Protein AF-A0A527ZEN1-F1 (afdb_monomer_lite)

Foldseek 3Di:
DDKDFDPDQDDPVCQVVQCVDPQWHPKDFPDADPVNGMTDIDTDGDDDDQPQDDDPVSVVVVVVCVVVVVVVVVVVVVVVVVCVVCVVVVD

Sequence (91 aa):
FVTVTSPKPIDDRNVRYLDRSDAFDDTKIEGKSPDGLEAVMSASIRQQYFLFGTDNTGRDLLSRTLMAGRISLAIGLLAGVVAGVIGVLYG

Radius of gyration: 26.06 Å; chains: 1; bounding box: 55×31×66 Å

pLDDT: mean 85.23, std 10.69, range [62.25, 98.44]

Secondary structure (DSSP, 8-state):
-EEEE-SSPPPGGGHHHHHTSTTEEEEEEEEE-TTSSEEEEEEEE-----TT-SSHHHHHHHHHHHHHHHHHHHHHHHHHHHHHHHHHHH-

Structure (mmCIF, N/CA/C/O backbone):
data_AF-A0A527ZEN1-F1
#
_entry.id   AF-A0A527ZEN1-F1
#
loop_
_atom_site.group_PDB
_atom_site.id
_atom_site.type_symbol
_atom_site.label_atom_id
_atom_site.label_alt_id
_atom_site.label_comp_id
_atom_site.label_asym_id
_atom_site.label_entity_id
_atom_site.label_seq_id
_atom_site.pdbx_PDB_ins_code
_atom_site.Cartn_x
_atom_site.Cartn_y
_atom_site.Cartn_z
_atom_site.occupancy
_atom_site.B_iso_or_equiv
_atom_site.auth_seq_id
_atom_site.auth_comp_id
_atom_site.auth_asym_id
_atom_site.auth_atom_id
_atom_site.pdbx_PDB_model_num
ATOM 1 N N . PHE A 1 1 ? -15.818 -19.599 23.346 1.00 62.25 1 PHE A N 1
ATOM 2 C CA . PHE A 1 1 ? -17.128 -19.559 24.022 1.00 62.25 1 PHE A CA 1
ATOM 3 C C . PHE A 1 1 ? -17.176 -18.324 24.898 1.00 62.25 1 PHE A C 1
ATOM 5 O O . PHE A 1 1 ? -16.210 -18.078 25.612 1.00 62.25 1 PHE A O 1
ATOM 12 N N . VAL A 1 2 ? -18.242 -17.535 24.794 1.00 75.62 2 VAL A N 1
ATOM 13 C CA . VAL A 1 2 ? -18.465 -16.323 25.595 1.00 75.62 2 VAL A CA 1
ATOM 14 C C . VAL A 1 2 ? -19.855 -16.424 26.217 1.00 75.62 2 VAL A C 1
ATOM 16 O O . VAL A 1 2 ? -20.816 -16.749 25.521 1.00 75.62 2 VAL A O 1
ATOM 19 N N . THR A 1 3 ? -19.959 -16.163 27.519 1.00 77.62 3 THR A N 1
ATOM 20 C CA . THR A 1 3 ? -21.243 -16.093 28.229 1.00 77.62 3 THR A CA 1
ATOM 21 C C . THR A 1 3 ? -21.734 -14.654 28.217 1.00 77.62 3 THR A C 1
ATOM 23 O O . THR A 1 3 ? -21.002 -13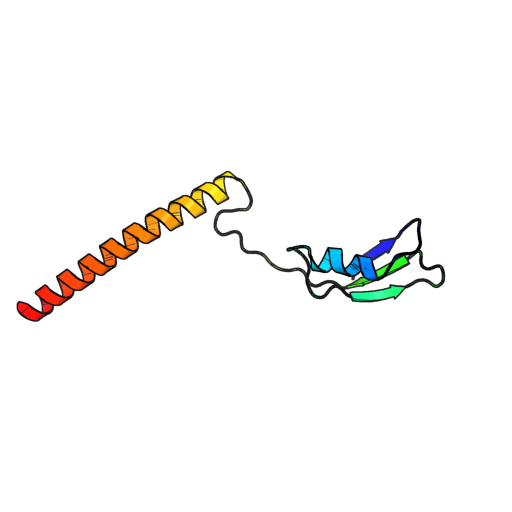.750 28.620 1.00 77.62 3 THR A O 1
ATOM 26 N N . VAL A 1 4 ? -22.963 -14.440 27.751 1.00 78.00 4 VAL A N 1
ATOM 27 C CA . VAL A 1 4 ? -23.600 -13.120 27.692 1.00 78.00 4 VAL A CA 1
ATOM 28 C C . VAL A 1 4 ? -24.807 -13.111 28.626 1.00 78.00 4 VAL A C 1
ATOM 30 O O . VAL A 1 4 ? -25.647 -14.011 28.575 1.00 78.00 4 VAL A O 1
ATOM 33 N N . THR A 1 5 ? -24.894 -12.083 29.470 1.00 79.88 5 THR A N 1
ATOM 34 C CA . THR A 1 5 ? -25.993 -11.853 30.417 1.00 79.88 5 THR A CA 1
ATOM 35 C C . THR A 1 5 ? -26.812 -10.636 29.995 1.00 79.88 5 THR A C 1
ATOM 37 O O . THR A 1 5 ? -26.276 -9.647 29.490 1.00 79.88 5 THR A O 1
ATOM 40 N N . SER A 1 6 ? -28.131 -10.692 30.186 1.00 78.00 6 SER A N 1
ATOM 41 C CA . SER A 1 6 ? -29.037 -9.591 29.843 1.00 78.00 6 SER A CA 1
ATOM 42 C C . SER A 1 6 ? -30.150 -9.436 30.885 1.00 78.00 6 SER A C 1
ATOM 44 O O . SER A 1 6 ? -30.696 -10.435 31.345 1.00 78.00 6 SER A O 1
ATOM 46 N N . PRO A 1 7 ? -30.566 -8.197 31.222 1.00 78.06 7 PRO A N 1
ATOM 47 C CA . PRO A 1 7 ? -31.705 -7.945 32.109 1.00 78.06 7 PRO A CA 1
ATOM 48 C C . PRO A 1 7 ? -33.070 -8.227 31.449 1.00 78.06 7 PRO A C 1
ATOM 50 O O . PRO A 1 7 ? -34.108 -8.091 32.092 1.00 78.06 7 PRO A O 1
ATOM 53 N N . LYS A 1 8 ? -33.090 -8.569 30.153 1.00 78.38 8 LYS A N 1
ATOM 54 C CA . LYS A 1 8 ? -34.282 -8.946 29.376 1.00 78.38 8 LYS A CA 1
ATOM 55 C C . LYS A 1 8 ? -34.031 -10.264 28.634 1.00 78.38 8 LYS A C 1
ATOM 57 O O . LYS A 1 8 ? -32.875 -10.513 28.282 1.00 78.38 8 LYS A O 1
ATOM 62 N N . PRO A 1 9 ? -35.081 -11.049 28.320 1.00 72.62 9 PRO A N 1
ATOM 63 C CA . PRO A 1 9 ? -34.936 -12.283 27.553 1.00 72.62 9 PRO A CA 1
ATOM 64 C C . PRO A 1 9 ? -34.174 -12.037 26.246 1.00 72.62 9 PRO A C 1
ATOM 66 O O . PRO A 1 9 ? -34.529 -11.140 25.477 1.00 72.62 9 PRO A O 1
ATOM 69 N N . ILE A 1 10 ? -33.112 -12.810 26.014 1.00 72.88 10 ILE A N 1
ATOM 70 C CA . ILE A 1 10 ? -32.264 -12.671 24.822 1.00 72.88 10 ILE A CA 1
ATOM 71 C C . ILE A 1 10 ? -33.037 -13.202 23.603 1.00 72.88 10 ILE A C 1
ATOM 73 O O . ILE A 1 10 ? -33.499 -14.340 23.619 1.00 72.88 10 ILE A O 1
ATOM 77 N N . ASP A 1 11 ? -33.200 -12.385 22.558 1.00 75.88 11 ASP A N 1
ATOM 78 C CA . ASP A 1 11 ? -33.846 -12.772 21.291 1.00 75.88 11 ASP A CA 1
ATOM 79 C C . ASP A 1 11 ? -32.808 -13.352 20.318 1.00 75.88 11 ASP A C 1
ATOM 81 O O . ASP A 1 11 ? -31.779 -12.728 20.045 1.00 75.88 11 ASP A O 1
ATOM 85 N N . ASP A 1 12 ? -33.098 -14.526 19.760 1.00 71.50 12 ASP A N 1
ATOM 86 C CA . ASP A 1 12 ? -32.206 -15.262 18.861 1.00 71.50 12 ASP A CA 1
ATOM 87 C C . ASP A 1 12 ? -31.977 -14.526 17.523 1.00 71.50 12 ASP A C 1
ATOM 89 O O . ASP A 1 12 ? -30.974 -14.736 16.843 1.00 71.50 12 ASP A O 1
ATOM 93 N N . ARG A 1 13 ? -32.850 -13.582 17.146 1.00 73.12 13 ARG A N 1
ATOM 94 C CA . ARG A 1 13 ? -32.634 -12.723 15.967 1.00 73.12 13 ARG A CA 1
ATOM 95 C C . ARG A 1 13 ? -31.445 -11.782 16.138 1.00 73.12 13 ARG A C 1
ATOM 97 O O . ARG A 1 13 ? -30.881 -11.332 15.139 1.00 73.12 13 ARG A O 1
ATOM 104 N N . ASN A 1 14 ? -31.042 -11.498 17.378 1.00 73.00 14 ASN A N 1
ATOM 105 C CA . ASN A 1 14 ? -29.946 -10.574 17.644 1.00 73.00 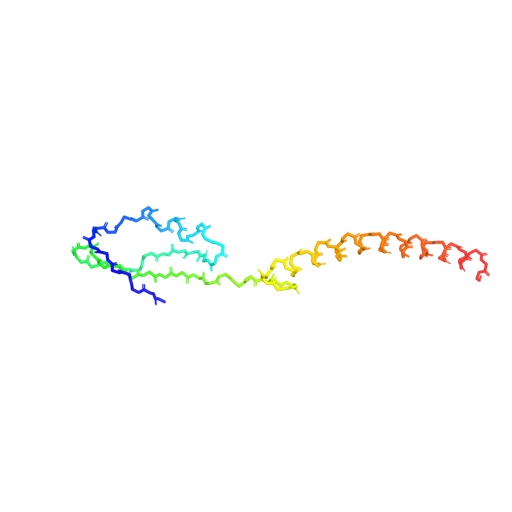14 ASN A CA 1
ATOM 106 C C . ASN A 1 14 ? -28.575 -11.147 17.264 1.00 73.00 14 ASN A C 1
ATOM 108 O O . ASN A 1 14 ? -27.638 -10.391 17.014 1.00 73.00 14 ASN A O 1
ATOM 112 N N . VAL A 1 15 ? -28.474 -12.471 17.136 1.00 71.75 15 VAL A N 1
ATOM 113 C CA . VAL A 1 15 ? -27.250 -13.172 16.728 1.00 71.75 15 VAL A CA 1
ATOM 114 C C . VAL A 1 15 ? -26.807 -12.735 15.325 1.00 71.75 15 VAL A C 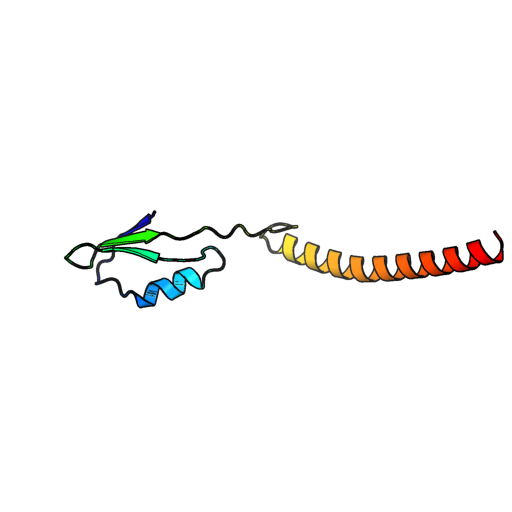1
ATOM 116 O O . VAL A 1 15 ? -25.617 -12.614 15.051 1.00 71.75 15 VAL A O 1
ATOM 119 N N . ARG A 1 16 ? -27.761 -12.347 14.466 1.00 75.06 16 ARG A N 1
ATOM 120 C CA . ARG A 1 16 ? -27.491 -11.822 13.119 1.00 75.06 16 ARG A CA 1
ATOM 121 C C . ARG A 1 16 ? -26.736 -10.489 13.117 1.00 75.06 16 ARG A C 1
ATOM 123 O O . ARG A 1 16 ? -26.128 -10.141 12.109 1.00 75.06 16 ARG A O 1
ATOM 130 N N . TYR A 1 17 ? -26.792 -9.714 14.202 1.00 74.00 17 TYR A N 1
ATOM 131 C CA . TYR A 1 17 ? -26.010 -8.479 14.307 1.00 74.00 17 TYR A CA 1
ATOM 132 C C . TYR A 1 17 ? -24.533 -8.758 14.571 1.00 74.00 17 TYR A C 1
ATOM 134 O O . TYR A 1 17 ? -23.692 -8.008 14.086 1.00 74.00 17 TYR A O 1
ATOM 142 N N . LEU A 1 18 ? -24.222 -9.839 15.289 1.00 74.50 18 LEU A N 1
ATOM 143 C CA . LEU A 1 18 ? -22.846 -10.268 15.532 1.00 74.50 18 LEU A CA 1
ATOM 144 C C . LEU A 1 18 ? -22.226 -10.828 14.251 1.00 74.50 18 LEU A C 1
ATOM 146 O O . LEU A 1 18 ? -21.124 -10.437 13.894 1.00 74.50 18 LEU A O 1
ATOM 150 N N . ASP A 1 19 ? -22.996 -11.600 13.489 1.00 72.50 19 ASP A N 1
ATOM 151 C CA . ASP A 1 19 ? -22.594 -12.122 12.175 1.00 72.50 19 ASP A CA 1
ATOM 152 C C . ASP A 1 19 ? -22.464 -11.033 11.092 1.00 72.50 19 ASP A C 1
ATOM 154 O O . ASP A 1 19 ? -21.816 -11.206 10.065 1.00 72.50 19 ASP A O 1
ATOM 158 N N . ARG A 1 20 ? -23.104 -9.876 11.304 1.00 72.31 20 ARG A N 1
ATOM 159 C CA . ARG A 1 20 ? -22.933 -8.686 10.455 1.00 72.31 20 ARG A CA 1
ATOM 160 C C . ARG A 1 20 ? -21.690 -7.878 10.792 1.00 72.31 20 ARG A C 1
ATOM 162 O O . ARG A 1 20 ? -21.348 -6.979 10.023 1.00 72.31 20 ARG A O 1
ATOM 169 N N . SER A 1 21 ? -21.075 -8.130 11.942 1.00 72.56 21 SER A N 1
ATOM 170 C CA . SER A 1 21 ? -19.816 -7.485 12.268 1.00 72.56 21 SER A CA 1
ATOM 171 C C . SER A 1 21 ? -18.718 -8.077 11.394 1.00 72.56 21 SER A C 1
ATOM 173 O O . SER A 1 21 ? -18.689 -9.260 11.088 1.00 72.56 21 SER A O 1
ATOM 175 N N . ASP A 1 22 ? -17.789 -7.239 10.985 1.00 75.44 22 ASP A N 1
ATOM 176 C CA . ASP A 1 22 ? -16.632 -7.627 10.193 1.00 75.44 22 ASP A CA 1
ATOM 177 C C . ASP A 1 22 ? -15.581 -8.396 11.026 1.00 75.44 22 ASP A C 1
ATOM 179 O O . ASP A 1 22 ? -14.608 -8.921 10.477 1.00 75.44 22 ASP A O 1
ATOM 183 N N . ALA A 1 23 ? -15.790 -8.486 12.343 1.00 78.88 23 ALA A N 1
ATOM 184 C CA . ALA A 1 23 ? -14.918 -9.139 13.314 1.00 78.88 23 ALA A CA 1
ATOM 185 C C . ALA A 1 23 ? -15.298 -10.599 13.625 1.00 78.88 23 ALA A C 1
ATOM 187 O O . ALA A 1 23 ? -14.429 -11.362 14.056 1.00 78.88 23 ALA A O 1
ATOM 188 N N . PHE A 1 24 ? -16.558 -10.995 13.419 1.00 82.00 24 PHE A N 1
ATOM 189 C CA . PHE A 1 24 ? -17.071 -12.314 13.798 1.00 82.00 24 PHE A CA 1
ATOM 190 C C . PHE A 1 24 ? -17.771 -13.006 12.625 1.00 82.00 24 PHE A C 1
ATOM 192 O O . PHE A 1 24 ? -18.394 -12.349 11.800 1.00 82.00 24 PHE A O 1
ATOM 199 N N . ASP A 1 25 ? -17.651 -14.330 12.563 1.00 77.81 25 ASP A N 1
ATOM 200 C CA . ASP A 1 25 ? -18.288 -15.192 11.561 1.00 77.81 25 ASP A CA 1
ATOM 201 C C . ASP A 1 25 ? -18.877 -16.437 12.251 1.00 77.81 25 ASP A C 1
ATOM 203 O O . ASP A 1 25 ? -18.417 -16.827 13.335 1.00 77.81 25 ASP A O 1
ATOM 207 N N . ASP A 1 26 ? -19.874 -17.068 11.629 1.00 76.62 26 ASP A N 1
ATOM 208 C CA . ASP A 1 26 ? -20.566 -18.268 12.125 1.00 76.62 26 ASP A CA 1
ATOM 209 C C . ASP A 1 26 ? -21.049 -18.159 13.588 1.00 76.62 26 ASP A C 1
ATOM 211 O O . ASP A 1 26 ? -20.841 -19.057 14.414 1.00 76.62 26 ASP A O 1
ATOM 215 N N . THR A 1 27 ? -21.704 -17.052 13.942 1.00 79.00 27 THR A N 1
ATOM 216 C CA . THR A 1 27 ? -22.173 -16.852 15.322 1.00 79.00 27 THR A CA 1
ATOM 217 C C . THR A 1 27 ? -23.319 -17.819 15.669 1.00 79.00 27 THR A C 1
ATOM 219 O O . THR A 1 27 ? -24.389 -17.771 15.059 1.00 79.00 27 THR A O 1
ATOM 222 N N . LYS A 1 28 ? -23.142 -18.671 16.690 1.00 78.00 28 LYS A N 1
ATOM 223 C CA . LYS A 1 28 ? -24.138 -19.650 17.170 1.00 78.00 28 LYS A CA 1
ATOM 224 C C . LYS A 1 28 ? -24.422 -19.505 18.668 1.00 78.00 28 LYS A C 1
ATOM 226 O O . LYS A 1 28 ? -23.557 -19.124 19.455 1.00 78.00 28 LYS A O 1
ATOM 231 N N . ILE A 1 29 ? -25.653 -19.831 19.070 1.00 75.88 29 ILE A N 1
ATOM 232 C CA . ILE A 1 29 ? -26.039 -19.984 20.482 1.00 75.88 29 ILE A CA 1
ATOM 233 C C . ILE A 1 29 ? -25.922 -21.470 20.832 1.00 75.88 29 ILE A C 1
ATOM 235 O O . ILE A 1 29 ? -26.644 -22.293 20.277 1.00 75.88 29 ILE A O 1
ATOM 239 N N . GLU A 1 30 ? -25.014 -21.804 21.745 1.00 76.56 30 GLU A N 1
ATOM 240 C CA . GLU A 1 30 ? -24.711 -23.182 22.167 1.00 76.56 30 GLU A CA 1
ATOM 241 C C . GLU A 1 30 ? -25.550 -23.614 23.382 1.00 76.56 30 GLU A C 1
ATOM 243 O O . GLU A 1 30 ? -25.736 -24.803 23.628 1.00 76.56 30 GLU A O 1
ATOM 248 N N . GLY A 1 31 ? -26.081 -22.661 24.155 1.00 70.69 31 GLY A N 1
ATOM 249 C CA . GLY A 1 31 ? -26.926 -22.958 25.312 1.00 70.69 31 GLY A CA 1
ATOM 250 C C . GLY A 1 31 ? -27.608 -21.720 25.882 1.00 70.69 31 GLY A C 1
ATOM 251 O O . GLY A 1 31 ? -27.102 -20.608 25.742 1.00 70.69 31 GLY A O 1
ATOM 252 N N . LYS A 1 32 ? -28.762 -21.911 26.527 1.00 73.50 32 LYS A N 1
ATOM 253 C CA . LYS A 1 32 ? -29.559 -20.850 27.158 1.00 73.50 32 LYS A CA 1
ATOM 254 C C . LYS A 1 32 ? -30.049 -21.318 28.527 1.00 73.50 32 LYS A C 1
ATOM 256 O O . LYS A 1 32 ? -30.446 -22.475 28.667 1.00 73.50 32 LYS A O 1
ATOM 261 N N . SER A 1 33 ? -30.005 -20.438 29.521 1.00 73.56 33 SER A N 1
ATOM 262 C CA . SER A 1 33 ? -30.525 -20.716 30.864 1.00 73.56 33 SER A CA 1
ATOM 263 C C . SER A 1 33 ? -32.067 -20.807 30.850 1.00 73.56 33 SER A C 1
ATOM 265 O O . SER A 1 33 ? -32.690 -20.160 29.999 1.00 73.56 33 SER A O 1
ATOM 267 N N . PRO A 1 34 ? -32.714 -21.594 31.741 1.00 69.38 34 PRO A N 1
ATOM 268 C CA . PRO A 1 34 ? -34.171 -21.811 31.748 1.00 69.38 34 PRO A CA 1
ATOM 269 C C . PRO A 1 34 ? -35.027 -20.542 31.885 1.00 69.38 34 PRO A C 1
ATOM 271 O O . PRO A 1 34 ? -36.182 -20.518 31.473 1.00 69.38 34 PRO A O 1
ATOM 274 N N . ASP A 1 35 ? -34.459 -19.490 32.460 1.00 72.06 35 ASP A N 1
ATOM 275 C CA . ASP A 1 35 ? -35.034 -18.153 32.628 1.00 72.06 35 ASP A CA 1
ATOM 276 C C . ASP A 1 35 ? -34.785 -17.225 31.419 1.00 72.06 35 ASP A C 1
ATOM 278 O O . ASP A 1 35 ? -35.338 -16.128 31.347 1.00 72.06 35 ASP A O 1
ATOM 282 N N . GLY A 1 36 ? -33.992 -17.660 30.434 1.00 67.88 36 GLY A N 1
ATOM 283 C CA . GLY A 1 36 ? -33.722 -16.931 29.192 1.00 67.88 36 GLY A CA 1
ATOM 284 C C . GLY A 1 36 ? -32.829 -15.696 29.352 1.00 67.88 36 GLY A C 1
ATOM 285 O O . GLY A 1 36 ? -32.698 -14.921 28.398 1.00 67.88 36 GLY A O 1
ATOM 286 N N . LEU A 1 37 ? -32.240 -15.514 30.538 1.00 73.69 37 LEU A N 1
ATOM 287 C CA . LEU A 1 37 ? -31.420 -14.356 30.913 1.00 73.69 37 LEU A CA 1
ATOM 288 C C . LEU A 1 37 ? -29.930 -14.552 30.604 1.00 73.69 37 LEU A C 1
ATOM 290 O O . LEU A 1 37 ? -29.207 -13.571 30.412 1.00 73.69 37 LEU A O 1
ATOM 294 N N . GLU A 1 38 ? -29.489 -15.807 30.502 1.00 73.62 38 GLU A N 1
ATOM 295 C CA . GLU A 1 38 ? -28.119 -16.168 30.136 1.00 73.62 38 GLU A CA 1
ATOM 296 C C . GLU A 1 38 ? -28.094 -16.999 28.856 1.00 73.62 38 GLU A C 1
ATOM 298 O O . GLU A 1 38 ? -28.894 -17.925 28.681 1.00 73.62 38 GLU A O 1
ATOM 303 N N . ALA A 1 39 ? -27.152 -16.682 27.970 1.00 77.31 39 ALA A N 1
ATOM 304 C CA . ALA A 1 39 ? -26.861 -17.470 26.782 1.00 77.31 39 ALA A CA 1
ATOM 305 C C . ALA A 1 39 ? -25.348 -17.666 26.625 1.00 77.31 39 ALA A C 1
ATOM 307 O O . ALA A 1 39 ? -24.557 -16.736 26.802 1.00 77.31 39 ALA A O 1
ATOM 308 N N . VAL A 1 40 ? -24.948 -18.883 26.264 1.00 78.94 40 VAL A N 1
ATOM 309 C CA . VAL A 1 40 ? -23.580 -19.219 25.871 1.00 78.94 40 VAL A CA 1
ATOM 310 C C . VAL A 1 40 ? -23.504 -19.152 24.356 1.00 78.94 40 VAL A C 1
ATOM 312 O O . VAL A 1 40 ? -24.255 -19.829 23.653 1.00 78.94 40 VAL A O 1
ATOM 315 N N . MET A 1 41 ? -22.589 -18.329 23.857 1.00 80.12 41 MET A N 1
ATOM 316 C CA . MET A 1 41 ? -22.417 -18.082 22.432 1.00 80.12 41 MET A CA 1
ATOM 317 C C . MET A 1 41 ? -21.032 -18.536 21.963 1.00 80.12 41 MET A C 1
ATOM 319 O O . MET A 1 41 ? -20.021 -18.391 22.668 1.00 80.12 41 MET A O 1
ATOM 323 N N . SER A 1 42 ? -20.981 -19.088 20.756 1.00 79.56 42 SER A N 1
ATOM 324 C CA . SER A 1 42 ? -19.761 -19.379 20.009 1.00 79.56 42 SER A CA 1
ATOM 325 C C . SER A 1 42 ? -19.726 -18.489 18.762 1.00 79.56 42 SER A C 1
ATOM 327 O O . SER A 1 42 ? -20.748 -18.232 18.134 1.00 79.56 42 SER A O 1
ATOM 329 N N . ALA A 1 43 ? -18.555 -17.945 18.450 1.00 82.50 43 ALA A N 1
ATOM 330 C CA . ALA A 1 43 ? -18.322 -17.148 17.252 1.00 82.50 43 ALA A CA 1
ATOM 331 C C . ALA A 1 43 ? -16.868 -17.341 16.829 1.00 82.50 43 ALA A C 1
ATOM 333 O O . ALA A 1 43 ? -15.980 -17.443 17.687 1.00 82.50 43 ALA A O 1
ATOM 334 N N . SER A 1 44 ? -16.629 -17.388 15.525 1.00 82.31 44 SER A N 1
ATOM 335 C CA . SER A 1 44 ? -15.285 -17.456 14.961 1.00 82.31 44 SER A CA 1
ATOM 336 C C . SER A 1 44 ? -14.753 -16.043 14.753 1.00 82.31 44 SER A C 1
ATOM 338 O O . SER A 1 44 ? -15.468 -15.176 14.262 1.00 82.31 44 SER A O 1
ATOM 340 N N . ILE A 1 45 ? -13.499 -15.785 15.136 1.00 82.25 45 ILE A N 1
ATOM 341 C CA . ILE A 1 45 ? -12.877 -14.469 14.939 1.00 82.25 45 ILE A CA 1
ATOM 342 C C . ILE A 1 45 ? -12.351 -14.385 13.512 1.00 82.25 45 ILE A C 1
ATOM 344 O O . ILE A 1 45 ? -11.534 -15.207 13.089 1.00 82.25 45 ILE A O 1
ATOM 348 N N . ARG A 1 46 ? -12.776 -13.352 12.787 1.00 82.44 46 ARG A N 1
ATOM 349 C CA . ARG A 1 46 ? -12.298 -13.084 11.437 1.00 82.44 46 ARG A CA 1
ATOM 350 C C . ARG A 1 46 ? -11.025 -12.253 11.501 1.00 82.44 46 ARG A C 1
ATOM 352 O O . ARG A 1 46 ? -11.034 -11.091 11.902 1.00 82.44 46 ARG A O 1
ATOM 359 N N . GLN A 1 47 ? -9.910 -12.851 11.099 1.00 81.94 47 GLN A N 1
ATOM 360 C CA . GLN A 1 47 ? -8.634 -12.149 11.088 1.00 81.94 47 GLN A CA 1
ATOM 361 C C . GLN A 1 47 ? -8.560 -11.227 9.864 1.00 81.94 47 GLN A C 1
ATOM 363 O O . GLN A 1 47 ? -8.434 -11.684 8.728 1.00 81.94 47 GLN A O 1
ATOM 368 N N . GLN A 1 48 ? -8.667 -9.918 10.096 1.00 83.88 48 GLN A N 1
ATOM 369 C CA . GLN A 1 48 ? -8.525 -8.908 9.050 1.00 83.88 48 GLN A CA 1
ATOM 370 C C . GL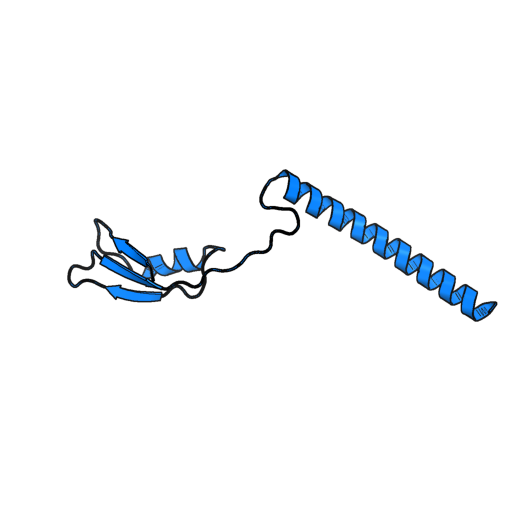N A 1 48 ? -7.072 -8.445 8.918 1.00 83.88 48 GLN A C 1
ATOM 372 O O . GLN A 1 48 ? -6.393 -8.186 9.913 1.00 83.88 48 GLN A O 1
ATOM 377 N N . TYR A 1 49 ? -6.607 -8.304 7.676 1.00 86.50 49 TYR A N 1
ATOM 378 C CA . TYR A 1 49 ? -5.272 -7.800 7.371 1.00 86.50 49 TYR A CA 1
ATOM 379 C C . TYR A 1 49 ? -5.325 -6.327 6.979 1.00 86.50 49 TYR A C 1
ATOM 381 O O . TYR A 1 49 ? -5.913 -5.953 5.966 1.00 86.50 49 TYR A O 1
ATOM 389 N N . PHE A 1 50 ? -4.635 -5.500 7.758 1.00 89.44 50 PHE A N 1
ATOM 390 C CA . PHE A 1 50 ? -4.505 -4.069 7.518 1.00 89.44 50 PHE A CA 1
ATOM 391 C C . PHE A 1 50 ? -3.083 -3.755 7.055 1.00 89.44 50 PHE A C 1
ATOM 393 O O . PHE A 1 50 ? -2.205 -3.479 7.868 1.00 89.44 50 PHE A O 1
ATOM 400 N N . LEU A 1 51 ? -2.852 -3.814 5.740 1.00 90.38 51 LEU A N 1
ATOM 401 C CA . LEU A 1 51 ? -1.513 -3.728 5.132 1.00 90.38 51 LEU A CA 1
ATOM 402 C C . LEU A 1 51 ? -0.712 -2.480 5.543 1.00 90.38 51 LEU A C 1
ATOM 404 O O . LEU A 1 51 ? 0.507 -2.549 5.648 1.00 90.38 51 LEU A O 1
ATOM 408 N N . PHE A 1 52 ? -1.391 -1.355 5.775 1.00 92.62 52 PHE A N 1
ATOM 409 C CA . PHE A 1 52 ? -0.777 -0.084 6.178 1.00 92.62 52 PHE A CA 1
ATOM 410 C C . PHE A 1 52 ? -1.282 0.393 7.548 1.00 92.62 52 PHE A C 1
ATOM 412 O O . PHE A 1 52 ? -1.121 1.557 7.891 1.00 92.62 52 PHE A O 1
ATOM 419 N N . GLY A 1 53 ? -1.886 -0.500 8.338 1.00 91.75 53 GLY A N 1
ATOM 420 C CA . GLY A 1 53 ? -2.473 -0.170 9.636 1.00 91.75 53 GLY A CA 1
ATOM 421 C C . GLY A 1 53 ? -3.961 0.188 9.581 1.00 91.75 53 GLY A C 1
ATOM 422 O O . GLY A 1 53 ? -4.594 0.221 8.525 1.00 91.75 53 GLY A O 1
ATOM 423 N N . THR A 1 54 ? -4.534 0.397 10.764 1.00 91.31 54 THR A N 1
ATOM 424 C CA . THR A 1 54 ? -5.973 0.627 10.987 1.00 91.31 54 THR A CA 1
ATOM 425 C C . THR A 1 54 ? -6.338 2.107 11.113 1.00 91.31 54 THR A C 1
ATOM 427 O O . THR A 1 54 ? -7.521 2.447 11.195 1.00 91.31 54 THR A O 1
ATOM 430 N N . ASP A 1 55 ? -5.340 2.991 11.172 1.00 94.06 55 ASP A N 1
ATOM 431 C CA . ASP A 1 55 ? -5.522 4.425 11.360 1.00 94.06 55 ASP A CA 1
ATOM 432 C C . ASP A 1 55 ? -5.834 5.151 10.037 1.00 94.06 55 ASP A C 1
ATOM 434 O O . ASP A 1 55 ? -5.855 4.581 8.942 1.00 94.06 55 ASP A O 1
ATOM 438 N N . ASN A 1 56 ? -6.165 6.440 10.133 1.00 93.81 56 ASN A N 1
ATOM 439 C CA . ASN A 1 56 ? -6.541 7.223 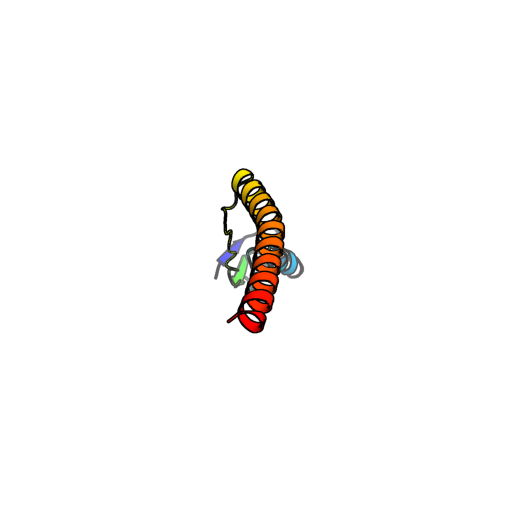8.954 1.00 93.81 56 ASN A CA 1
ATOM 440 C C . ASN A 1 56 ? -5.347 7.486 8.029 1.00 93.81 56 ASN A C 1
ATOM 442 O O . ASN A 1 56 ? -5.509 7.469 6.810 1.00 93.81 56 ASN A O 1
ATOM 446 N N . THR A 1 57 ? -4.154 7.671 8.594 1.00 95.88 57 THR A N 1
ATOM 447 C CA . THR A 1 57 ? -2.920 7.884 7.830 1.00 95.88 57 THR A CA 1
ATOM 448 C C . THR A 1 57 ? -2.565 6.645 7.012 1.00 95.88 57 THR A C 1
ATOM 450 O O . THR A 1 57 ? -2.303 6.758 5.817 1.00 95.88 57 THR A O 1
ATOM 453 N N . GLY A 1 58 ? -2.629 5.452 7.606 1.00 94.56 58 GLY A N 1
ATOM 454 C CA . GLY A 1 58 ? -2.409 4.186 6.914 1.00 94.56 58 GLY A CA 1
ATOM 455 C C . GLY A 1 58 ? -3.353 3.981 5.732 1.00 94.56 58 GLY A C 1
ATOM 456 O O . GLY A 1 58 ? -2.931 3.560 4.653 1.00 94.56 58 GLY A O 1
ATOM 457 N N . ARG A 1 59 ? -4.626 4.361 5.894 1.00 94.56 59 ARG A N 1
ATOM 458 C CA . ARG A 1 59 ? -5.631 4.299 4.819 1.00 94.56 59 ARG A CA 1
ATOM 459 C C . ARG A 1 59 ? -5.354 5.280 3.673 1.00 94.56 59 ARG A C 1
ATOM 461 O O . ARG A 1 59 ? -5.538 4.904 2.511 1.00 94.56 59 ARG A O 1
ATOM 468 N N . ASP A 1 60 ? -4.875 6.490 3.970 1.00 95.50 60 ASP A N 1
ATOM 469 C CA . ASP A 1 60 ? -4.425 7.441 2.939 1.00 95.50 60 ASP A CA 1
ATOM 470 C C . ASP A 1 60 ? -3.205 6.897 2.180 1.00 95.50 60 ASP A C 1
ATOM 472 O O . ASP A 1 60 ? -3.199 6.832 0.947 1.00 95.50 60 ASP A O 1
ATOM 476 N N . LEU A 1 61 ? -2.196 6.421 2.913 1.00 95.94 61 LEU A N 1
ATOM 477 C CA . LEU A 1 61 ? -0.966 5.888 2.330 1.00 95.94 61 LEU A CA 1
ATOM 478 C C . LEU A 1 61 ? -1.214 4.663 1.449 1.00 95.94 61 LEU A C 1
ATOM 480 O O . LEU A 1 61 ? -0.658 4.595 0.350 1.00 95.94 61 LEU A O 1
ATOM 484 N N . LEU A 1 62 ? -2.066 3.726 1.880 1.00 96.00 62 LEU A N 1
ATOM 485 C CA . LEU A 1 62 ? -2.446 2.568 1.068 1.00 96.00 62 LEU A CA 1
ATOM 486 C C . LEU A 1 62 ? -3.073 3.019 -0.256 1.00 96.00 62 LEU A C 1
ATOM 488 O O . LEU A 1 62 ? -2.653 2.578 -1.324 1.00 96.00 62 LEU A O 1
ATOM 492 N N . SER A 1 63 ? -4.037 3.938 -0.196 1.00 95.12 63 SER A N 1
ATOM 493 C CA . SER A 1 63 ? -4.753 4.427 -1.380 1.00 95.12 63 SER A CA 1
ATOM 494 C C . SER A 1 63 ? -3.809 5.114 -2.371 1.00 95.12 63 SER A C 1
ATOM 496 O O . SER A 1 63 ? -3.844 4.846 -3.575 1.00 95.12 63 SER A O 1
ATOM 498 N N . ARG A 1 64 ? -2.900 5.955 -1.867 1.00 95.69 64 ARG A N 1
ATOM 499 C CA . ARG A 1 64 ? -1.898 6.654 -2.684 1.00 95.69 64 ARG A CA 1
ATOM 500 C C . ARG A 1 64 ? -0.881 5.695 -3.290 1.00 95.69 64 ARG A C 1
ATOM 502 O O . ARG A 1 64 ? -0.560 5.822 -4.470 1.00 95.69 64 ARG A O 1
ATOM 509 N N . THR A 1 65 ? -0.426 4.712 -2.516 1.00 96.69 65 THR A N 1
ATOM 510 C CA . THR A 1 65 ? 0.487 3.665 -2.991 1.00 96.69 65 THR A CA 1
ATOM 511 C C . THR A 1 65 ? -0.147 2.843 -4.106 1.00 96.69 65 THR A C 1
ATOM 513 O O . THR A 1 65 ? 0.499 2.604 -5.120 1.00 96.69 65 THR A O 1
ATOM 516 N N . LEU A 1 66 ? -1.420 2.460 -3.975 1.00 97.12 66 LEU A N 1
ATOM 517 C CA . LEU A 1 66 ? -2.133 1.708 -5.012 1.00 97.12 66 LEU A CA 1
ATOM 518 C C . LEU A 1 66 ? -2.294 2.518 -6.306 1.00 97.12 66 LEU A C 1
ATOM 520 O O . LEU A 1 66 ? -2.066 1.993 -7.398 1.00 97.12 66 LEU A O 1
ATOM 524 N N . MET A 1 67 ? -2.620 3.809 -6.200 1.00 97.81 67 MET A N 1
ATOM 525 C CA . MET A 1 67 ? -2.717 4.693 -7.366 1.00 97.81 67 MET A CA 1
ATOM 526 C C . MET A 1 67 ? -1.364 4.891 -8.058 1.00 97.81 67 MET A C 1
ATOM 528 O O . MET A 1 67 ? -1.277 4.780 -9.282 1.00 97.81 67 MET A O 1
ATOM 532 N N . ALA A 1 68 ? -0.298 5.123 -7.288 1.00 97.62 68 ALA A N 1
ATOM 533 C CA . ALA A 1 68 ? 1.059 5.215 -7.822 1.00 97.62 68 ALA A CA 1
ATOM 534 C C . ALA A 1 68 ? 1.515 3.884 -8.446 1.00 97.62 68 ALA A C 1
ATOM 536 O O . ALA A 1 68 ? 2.089 3.869 -9.535 1.00 97.62 68 ALA A O 1
ATOM 537 N N . GLY A 1 69 ? 1.194 2.761 -7.798 1.00 97.81 69 GLY A N 1
ATOM 538 C CA . GLY A 1 69 ? 1.490 1.411 -8.268 1.00 97.81 69 GLY A CA 1
ATOM 539 C C . GLY A 1 69 ? 0.854 1.108 -9.622 1.00 97.81 69 GLY A C 1
ATOM 540 O O . GLY A 1 69 ? 1.527 0.570 -10.496 1.00 97.81 69 GLY A O 1
ATOM 541 N N . ARG A 1 70 ? -0.398 1.527 -9.851 1.00 98.00 70 ARG A N 1
ATOM 542 C CA . ARG A 1 70 ? -1.072 1.387 -11.154 1.00 98.00 70 ARG A CA 1
ATOM 543 C C . ARG A 1 70 ? -0.302 2.074 -12.284 1.00 98.00 70 ARG A C 1
ATOM 545 O O . ARG A 1 70 ? -0.135 1.488 -13.351 1.00 98.00 70 ARG A O 1
ATOM 552 N N . ILE A 1 71 ? 0.153 3.307 -12.059 1.00 97.81 71 ILE A N 1
ATOM 553 C CA . ILE A 1 71 ? 0.917 4.071 -13.058 1.00 97.81 71 ILE A CA 1
ATOM 554 C C . ILE A 1 71 ? 2.292 3.427 -13.269 1.00 97.81 71 ILE A C 1
ATOM 556 O O . ILE A 1 71 ? 2.700 3.208 -14.407 1.00 97.81 71 ILE A O 1
ATOM 560 N N . SER A 1 72 ? 2.974 3.068 -12.180 1.00 98.38 72 SER A N 1
ATOM 561 C CA . SER A 1 72 ? 4.291 2.423 -12.219 1.00 98.38 72 SER A CA 1
ATOM 562 C C . SER A 1 72 ? 4.267 1.101 -12.995 1.00 98.38 72 SER A C 1
ATOM 564 O O . SER A 1 72 ? 5.082 0.898 -13.893 1.00 98.38 72 SER A O 1
ATOM 566 N N . LEU A 1 73 ? 3.277 0.239 -12.733 1.00 97.94 73 LEU A N 1
ATOM 567 C CA . LEU A 1 73 ? 3.101 -1.027 -13.451 1.00 97.94 73 LEU A CA 1
ATOM 568 C C . LEU A 1 73 ? 2.840 -0.818 -14.944 1.00 97.94 73 LEU A C 1
ATOM 570 O O . LEU A 1 73 ? 3.389 -1.554 -15.760 1.00 97.94 73 LEU A O 1
ATOM 574 N N . ALA A 1 74 ? 2.042 0.187 -15.314 1.00 98.31 74 ALA A N 1
ATOM 575 C CA . ALA A 1 74 ? 1.776 0.491 -16.718 1.00 98.31 74 ALA A CA 1
ATOM 576 C C . ALA A 1 74 ? 3.053 0.919 -17.461 1.00 98.31 74 ALA A C 1
ATOM 578 O O . ALA A 1 74 ? 3.322 0.424 -18.556 1.00 98.31 74 ALA A O 1
ATOM 579 N N . ILE A 1 75 ? 3.862 1.792 -16.849 1.00 98.38 75 ILE A N 1
ATOM 580 C CA . ILE A 1 75 ? 5.140 2.240 -17.421 1.00 98.38 75 ILE A CA 1
ATOM 581 C C . ILE A 1 75 ? 6.128 1.073 -17.508 1.00 98.38 75 ILE A C 1
ATOM 583 O O . ILE A 1 75 ? 6.748 0.881 -18.551 1.00 98.38 75 ILE A O 1
ATOM 587 N N . GLY A 1 76 ? 6.255 0.275 -16.445 1.00 98.31 76 GLY A N 1
ATOM 588 C CA . GLY A 1 76 ? 7.148 -0.884 -16.416 1.00 98.31 76 GLY A CA 1
ATOM 589 C C . GLY A 1 76 ? 6.794 -1.924 -17.480 1.00 98.31 76 GLY A C 1
ATOM 590 O O . GLY A 1 76 ? 7.679 -2.408 -18.183 1.00 98.31 76 GLY A O 1
ATOM 591 N N . LEU A 1 77 ? 5.503 -2.215 -17.659 1.00 98.44 77 LEU A N 1
ATOM 592 C CA . LEU A 1 77 ? 5.034 -3.125 -18.703 1.00 98.44 77 LEU A CA 1
ATOM 593 C C . LEU A 1 77 ? 5.325 -2.572 -20.105 1.00 98.44 77 LEU A C 1
ATOM 595 O O . LEU A 1 77 ? 5.850 -3.299 -20.944 1.00 98.44 77 LEU A O 1
ATOM 599 N N . LEU A 1 78 ? 5.034 -1.289 -20.352 1.00 98.44 78 LEU A N 1
ATOM 600 C CA . LEU A 1 78 ? 5.320 -0.637 -21.633 1.00 98.44 78 LEU A CA 1
ATOM 601 C C . LEU A 1 78 ? 6.818 -0.683 -21.957 1.00 98.44 78 LEU A C 1
ATOM 603 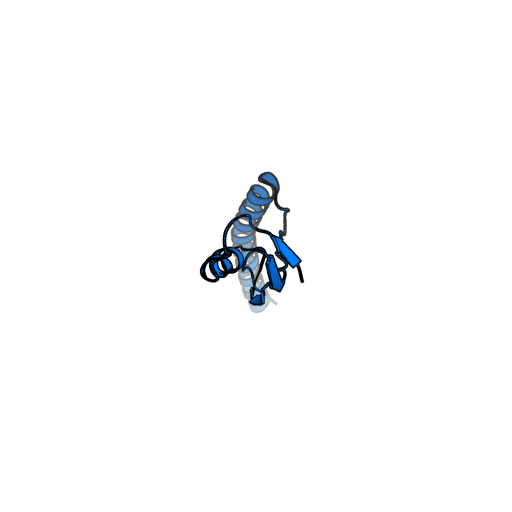O O . LEU A 1 78 ? 7.200 -1.074 -23.059 1.00 98.44 78 LEU A O 1
ATOM 607 N N . ALA A 1 79 ? 7.663 -0.328 -20.989 1.00 98.38 79 ALA A N 1
ATOM 608 C CA . ALA A 1 79 ? 9.112 -0.385 -21.130 1.00 98.38 79 ALA A CA 1
ATOM 609 C C . ALA A 1 79 ? 9.594 -1.815 -21.416 1.00 98.38 79 ALA A C 1
ATOM 611 O O . ALA A 1 79 ? 10.416 -2.009 -22.309 1.00 98.38 79 ALA A O 1
ATOM 612 N N . GLY A 1 80 ? 9.044 -2.813 -20.717 1.00 98.19 80 GLY A N 1
ATOM 613 C CA . GLY A 1 80 ? 9.347 -4.226 -20.947 1.00 98.19 80 GLY A CA 1
ATOM 614 C C . GLY A 1 80 ? 8.984 -4.691 -22.357 1.00 98.19 80 GLY A C 1
ATOM 615 O O . GLY A 1 80 ? 9.788 -5.354 -23.007 1.00 98.19 80 GLY A O 1
ATOM 616 N N . VAL A 1 81 ? 7.815 -4.296 -22.870 1.00 98.44 81 VAL A N 1
ATOM 617 C CA . VAL A 1 81 ? 7.402 -4.604 -24.249 1.00 98.44 81 VAL A CA 1
ATOM 618 C C . VAL A 1 81 ? 8.349 -3.959 -25.259 1.00 98.44 81 VAL A C 1
ATOM 620 O O . VAL A 1 81 ? 8.820 -4.638 -26.167 1.00 98.44 81 VAL A O 1
ATOM 623 N N . VAL A 1 82 ? 8.671 -2.673 -25.094 1.00 98.19 82 VAL A N 1
ATOM 624 C CA . VAL A 1 82 ? 9.587 -1.955 -25.997 1.00 98.19 82 VAL A CA 1
ATOM 625 C C . VAL A 1 82 ? 10.976 -2.594 -25.991 1.00 98.19 82 VAL A C 1
ATOM 627 O O . VAL A 1 82 ? 11.526 -2.872 -27.056 1.00 98.19 82 VAL A O 1
ATOM 630 N N . ALA A 1 83 ? 11.523 -2.872 -24.807 1.00 98.00 83 ALA A N 1
ATOM 631 C CA . ALA A 1 83 ? 12.811 -3.539 -24.661 1.00 98.00 83 ALA A CA 1
ATOM 632 C C . ALA A 1 83 ? 12.800 -4.937 -25.293 1.00 98.00 83 ALA A C 1
ATOM 634 O O . ALA A 1 83 ? 13.752 -5.295 -25.978 1.00 98.00 83 ALA A O 1
ATOM 635 N N . GLY A 1 84 ? 11.716 -5.700 -25.119 1.00 97.94 84 GLY A N 1
ATOM 636 C CA . GLY A 1 84 ? 11.549 -7.010 -25.744 1.00 97.94 84 GLY A CA 1
ATOM 637 C C . GLY A 1 84 ? 11.514 -6.937 -27.270 1.00 97.94 84 GLY A C 1
ATOM 638 O O . GLY A 1 84 ? 12.219 -7.689 -27.932 1.00 97.94 84 GLY A O 1
ATOM 639 N N . VAL A 1 85 ? 10.753 -6.000 -27.843 1.00 98.25 85 VAL A N 1
ATOM 640 C CA . VAL A 1 85 ? 10.678 -5.813 -29.303 1.00 98.25 85 VAL A CA 1
ATOM 641 C C . VAL A 1 85 ? 12.039 -5.426 -29.878 1.00 98.25 85 VAL A C 1
ATOM 643 O O . VAL A 1 85 ? 12.496 -6.048 -30.833 1.00 98.25 85 VAL A O 1
ATOM 646 N N . ILE A 1 86 ? 12.709 -4.431 -29.292 1.00 97.56 86 ILE A N 1
ATOM 647 C CA . ILE A 1 86 ? 14.038 -4.001 -29.749 1.00 97.56 86 ILE A CA 1
ATOM 648 C C . ILE A 1 86 ? 15.050 -5.138 -29.577 1.00 97.56 86 ILE A C 1
ATOM 650 O O . ILE A 1 86 ? 15.810 -5.420 -30.499 1.00 97.56 86 ILE A O 1
ATOM 654 N N . GLY A 1 87 ? 15.027 -5.814 -28.428 1.00 97.25 87 GLY A N 1
ATOM 655 C CA . GLY A 1 87 ? 15.919 -6.927 -28.123 1.00 97.25 87 GLY A CA 1
ATOM 656 C C . GLY A 1 87 ? 15.763 -8.108 -29.080 1.00 97.25 87 GLY A C 1
ATOM 657 O O . GLY A 1 87 ? 16.754 -8.740 -29.401 1.00 97.25 87 GLY A O 1
ATOM 658 N N . VAL A 1 88 ? 14.558 -8.387 -29.582 1.00 97.38 88 VAL A N 1
ATOM 659 C CA . VAL A 1 88 ? 14.342 -9.447 -30.585 1.00 97.38 88 VAL A CA 1
ATOM 660 C C . VAL A 1 88 ? 14.759 -9.005 -31.990 1.00 97.38 88 VAL A C 1
ATOM 662 O O . VAL A 1 88 ? 15.245 -9.823 -32.762 1.00 97.38 88 VAL A O 1
ATOM 665 N N . LEU A 1 89 ? 14.558 -7.733 -32.348 1.00 97.88 89 LEU A N 1
ATOM 666 C CA . LEU A 1 89 ? 14.867 -7.234 -33.694 1.00 97.88 89 LEU A CA 1
ATOM 667 C C . LEU A 1 89 ? 16.363 -6.985 -33.929 1.00 97.88 89 LEU A C 1
ATOM 669 O O . LEU A 1 89 ? 16.823 -7.127 -35.059 1.00 97.88 89 LEU A O 1
ATOM 673 N N . TYR A 1 90 ? 17.095 -6.575 -32.891 1.00 93.62 90 TYR A N 1
ATOM 674 C CA . TYR A 1 90 ? 18.516 -6.211 -32.972 1.00 93.62 90 TYR A CA 1
ATOM 675 C C . TYR A 1 90 ? 19.447 -7.155 -32.197 1.00 93.62 90 TYR A C 1
ATOM 677 O O . TYR A 1 90 ? 20.658 -6.924 -32.198 1.00 93.62 90 TYR A O 1
ATOM 685 N N . GLY A 1 91 ? 18.890 -8.140 -31.488 1.00 75.81 91 GLY A N 1
ATOM 686 C CA . GLY A 1 91 ? 19.639 -9.105 -30.678 1.00 75.81 91 GLY A CA 1
ATOM 687 C C . GLY A 1 91 ? 20.252 -10.243 -31.473 1.00 75.81 91 GLY A C 1
ATOM 688 O O . GLY A 1 91 ? 19.758 -10.544 -32.582 1.00 75.81 91 GLY A O 1
#